Protein AF-A0A7R6PI81-F1 (afdb_monomer_lite)

Radius of gyration: 23.4 Å; chains: 1; bounding box: 55×26×54 Å

pLDDT: mean 83.65, std 11.61, range [47.47, 96.06]

Secondary structure (DSSP, 8-state):
-----------HHHHHHHHHHHTTTT--HHHHHHHHHHHHHHHHHHHHHHHHHHHHHHHHHHHHHTT------HHHHHHHHHHTT-

Foldseek 3Di:
DDDDDDDDDDDPVVVVVVCVVCVVPPDDPVNVVVVVVVVVVVVVVVVVVVVVVVVVVVVVVVCVVVVNDPPQDPVNVVVVVVVVVD

Sequence (86 aa):
MKSNRLGLSLPTYLVKEMDELTSDYDINRSTFIAEAIQSFIKEQKEKIFYGGLEQAVKEMKMMMMDGKLPKTTLTDLIIELKNENQ

Structure (mmCIF, N/CA/C/O backbone):
data_AF-A0A7R6PI81-F1
#
_entry.id   AF-A0A7R6PI81-F1
#
loop_
_at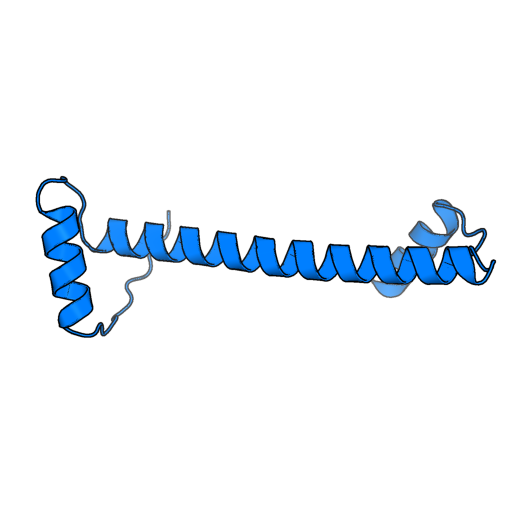om_site.group_PDB
_atom_site.id
_atom_site.type_symbol
_atom_site.label_atom_id
_atom_site.label_alt_id
_atom_site.label_comp_id
_at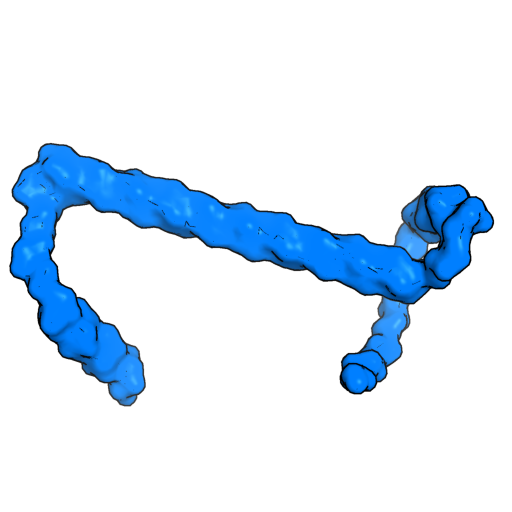om_site.label_asym_id
_atom_site.label_entity_id
_atom_site.label_seq_id
_atom_site.pdbx_PDB_ins_code
_atom_site.Cartn_x
_atom_site.Cartn_y
_atom_site.Cartn_z
_atom_site.occupancy
_atom_site.B_iso_or_equiv
_atom_site.auth_seq_id
_atom_site.auth_comp_id
_atom_site.auth_asym_id
_atom_site.auth_atom_id
_atom_site.pdbx_PDB_model_num
ATOM 1 N N . MET A 1 1 ? 5.986 -15.244 12.600 1.00 50.38 1 MET A N 1
ATOM 2 C CA . MET A 1 1 ? 6.065 -13.843 12.125 1.00 50.38 1 MET A CA 1
ATOM 3 C C . MET A 1 1 ? 6.448 -12.955 13.299 1.00 50.38 1 MET A C 1
ATOM 5 O O . MET A 1 1 ? 5.837 -13.096 14.350 1.00 50.38 1 MET A O 1
ATOM 9 N N . LYS A 1 2 ? 7.471 -12.101 13.172 1.00 66.50 2 LYS A N 1
ATOM 10 C CA . LYS A 1 2 ? 7.793 -11.112 14.215 1.00 66.50 2 LYS A CA 1
ATOM 11 C C . LYS A 1 2 ? 6.885 -9.897 14.024 1.00 66.50 2 LYS A C 1
ATOM 13 O O . LYS A 1 2 ? 6.862 -9.339 12.935 1.00 66.50 2 LYS A O 1
ATOM 18 N N . SER A 1 3 ? 6.149 -9.514 15.064 1.00 75.50 3 SER A N 1
ATOM 19 C CA . SER A 1 3 ? 5.312 -8.312 15.079 1.00 75.50 3 SER A CA 1
ATOM 20 C C . SER A 1 3 ? 5.954 -7.277 15.994 1.00 75.50 3 SER A C 1
ATOM 22 O O . SER A 1 3 ? 6.180 -7.566 17.168 1.00 75.50 3 SER A O 1
ATOM 24 N N . ASN A 1 4 ? 6.225 -6.078 15.479 1.00 80.44 4 ASN A N 1
ATOM 25 C CA . ASN A 1 4 ? 6.631 -4.938 16.300 1.00 80.44 4 ASN A CA 1
ATOM 26 C C . ASN A 1 4 ? 5.394 -4.137 16.711 1.00 80.44 4 ASN A C 1
ATOM 28 O O . ASN A 1 4 ? 4.520 -3.880 15.886 1.00 80.44 4 ASN A O 1
ATOM 32 N N . ARG A 1 5 ? 5.320 -3.728 17.983 1.00 80.50 5 ARG A N 1
ATOM 33 C CA . ARG A 1 5 ? 4.282 -2.800 18.448 1.00 80.50 5 ARG A CA 1
ATOM 34 C C . ARG A 1 5 ? 4.716 -1.375 18.129 1.00 80.50 5 ARG A C 1
ATOM 36 O O . ARG A 1 5 ? 5.765 -0.937 18.589 1.00 80.50 5 ARG A O 1
ATOM 43 N N . LEU A 1 6 ? 3.901 -0.673 17.353 1.00 80.44 6 LEU A N 1
ATOM 44 C CA . LEU A 1 6 ? 4.107 0.726 16.996 1.00 80.44 6 LEU A CA 1
ATOM 45 C C . LEU A 1 6 ? 3.027 1.565 17.686 1.00 80.44 6 LEU A C 1
ATOM 47 O O . LEU A 1 6 ? 1.845 1.238 17.599 1.00 80.44 6 LEU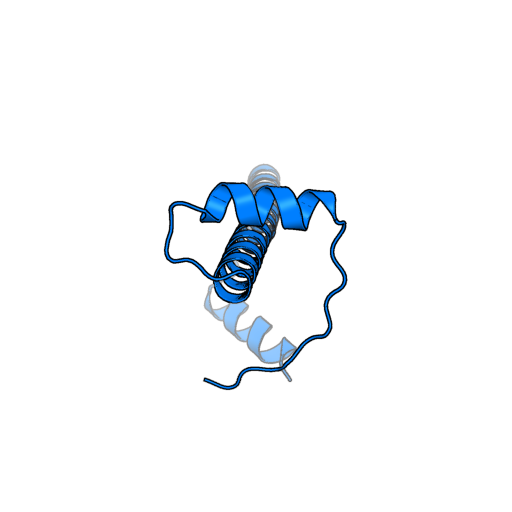 A O 1
ATOM 51 N N . GLY A 1 7 ? 3.425 2.633 18.378 1.00 82.81 7 GLY A N 1
ATOM 52 C CA . GLY A 1 7 ? 2.493 3.660 18.838 1.00 82.81 7 GLY A CA 1
ATOM 53 C C . GLY A 1 7 ? 2.201 4.608 17.680 1.00 82.81 7 GLY A C 1
ATOM 54 O O . GLY A 1 7 ? 3.061 5.409 17.327 1.00 82.81 7 GLY A O 1
ATOM 55 N N . LEU A 1 8 ? 1.025 4.485 17.063 1.00 83.75 8 LEU A N 1
ATOM 56 C CA . LEU A 1 8 ? 0.625 5.303 15.919 1.00 83.75 8 LEU A CA 1
ATOM 57 C C . LEU A 1 8 ? -0.444 6.313 16.352 1.00 83.75 8 LEU A C 1
ATOM 59 O O . LEU A 1 8 ? -1.430 5.934 16.982 1.00 83.75 8 LEU A O 1
ATOM 63 N N . SER A 1 9 ? -0.260 7.584 15.995 1.00 89.62 9 SER A N 1
ATOM 64 C CA . SER A 1 9 ? -1.296 8.607 16.143 1.00 89.62 9 SER A CA 1
ATOM 65 C C . SER A 1 9 ? -1.966 8.825 14.793 1.00 89.62 9 SER A C 1
ATOM 67 O O . SER A 1 9 ? -1.284 9.103 13.806 1.00 89.62 9 SER A O 1
ATOM 69 N N . LEU A 1 10 ? -3.288 8.677 14.750 1.00 89.25 10 LEU A N 1
ATOM 70 C CA . LEU A 1 10 ? -4.096 8.897 13.556 1.00 89.25 10 LEU A CA 1
ATOM 71 C C . LEU A 1 10 ? -5.100 10.021 13.813 1.00 89.25 10 LEU A C 1
ATOM 73 O O . LEU A 1 10 ? -5.678 10.083 14.902 1.00 89.25 10 LEU A O 1
ATOM 77 N N . PRO A 1 11 ? -5.349 10.887 12.819 1.00 95.38 11 PRO A N 1
ATOM 78 C CA . PRO A 1 11 ? -6.456 11.825 12.868 1.00 95.38 11 PRO A CA 1
ATOM 79 C C . PRO A 1 11 ? -7.781 11.130 13.188 1.00 95.38 11 PRO A C 1
ATOM 81 O O . PRO A 1 11 ? -8.107 10.092 12.613 1.00 95.38 11 PRO A O 1
ATOM 84 N N . THR A 1 12 ? -8.581 11.742 14.061 1.00 95.12 12 THR A N 1
ATOM 85 C CA . THR A 1 12 ? -9.856 11.172 14.524 1.00 95.12 12 THR A CA 1
ATOM 86 C C . THR A 1 12 ? -10.816 10.853 13.381 1.00 95.12 12 THR A C 1
ATOM 88 O O . THR A 1 12 ? -11.545 9.870 13.464 1.00 95.12 12 THR A O 1
ATOM 91 N N . TYR A 1 13 ? -10.819 11.661 12.317 1.00 95.88 13 TYR A N 1
ATOM 92 C CA . TYR A 1 13 ? -11.694 11.427 11.168 1.00 95.88 13 TYR A CA 1
ATOM 93 C C . TYR A 1 13 ? -11.349 10.116 10.443 1.00 95.88 13 TYR A C 1
ATOM 95 O O . TYR A 1 13 ? -12.255 9.350 10.150 1.00 95.88 13 TYR A O 1
ATOM 103 N N . LEU A 1 14 ? -10.059 9.790 10.276 1.00 93.25 14 LEU A N 1
ATOM 104 C CA . LEU A 1 14 ? -9.629 8.530 9.656 1.00 93.25 14 LEU A CA 1
ATOM 105 C C . LEU A 1 14 ? -9.971 7.318 10.516 1.00 93.25 14 LEU A C 1
ATOM 107 O O . LEU A 1 14 ? -10.317 6.265 9.993 1.00 93.25 14 LEU A O 1
ATOM 111 N N . VAL A 1 15 ? -9.873 7.455 11.841 1.00 92.06 15 VAL A N 1
ATOM 112 C CA . VAL A 1 15 ? -10.262 6.371 12.752 1.00 92.06 15 VAL A CA 1
ATOM 113 C C . VAL A 1 15 ? -11.758 6.089 12.632 1.00 92.06 15 VAL A C 1
ATOM 115 O O . VAL A 1 15 ? -12.141 4.927 12.558 1.00 92.06 15 VAL A O 1
ATOM 118 N N . LYS A 1 16 ? -12.586 7.138 12.559 1.00 93.50 16 LYS A N 1
ATOM 119 C CA . LYS A 1 16 ? -14.035 6.996 12.373 1.00 93.50 16 LYS A CA 1
ATOM 120 C C . LYS A 1 16 ? -14.389 6.369 11.031 1.00 93.50 16 LYS A C 1
ATOM 122 O O . LYS A 1 16 ? -15.136 5.404 11.017 1.00 93.50 16 LYS A O 1
ATOM 127 N N . GLU A 1 17 ? -13.825 6.872 9.936 1.00 93.25 17 GLU A N 1
ATOM 128 C CA . GLU A 1 17 ? -14.071 6.314 8.601 1.00 93.25 17 GLU A CA 1
ATOM 129 C C . GLU A 1 17 ? -13.666 4.840 8.523 1.00 93.25 17 GLU A C 1
ATOM 131 O O . GLU A 1 17 ? -14.402 4.026 7.974 1.00 93.25 17 GLU A O 1
ATOM 136 N N . MET A 1 18 ? -12.523 4.477 9.114 1.00 91.94 18 MET A N 1
ATOM 137 C CA . MET A 1 18 ? -12.100 3.081 9.205 1.00 91.94 18 MET A CA 1
ATOM 138 C C . MET A 1 18 ? -13.117 2.247 9.986 1.00 91.94 18 MET A C 1
ATOM 140 O O . MET A 1 18 ? -13.527 1.205 9.491 1.00 91.94 18 MET A O 1
ATOM 144 N N . ASP A 1 19 ? -13.531 2.696 11.175 1.00 91.06 19 ASP A N 1
ATOM 145 C CA . ASP A 1 19 ? -14.496 1.967 12.004 1.00 91.06 19 ASP A CA 1
ATOM 146 C C . ASP A 1 19 ? -15.839 1.775 11.293 1.00 91.06 19 ASP A C 1
ATOM 148 O O . ASP A 1 19 ? -16.398 0.682 11.336 1.00 91.06 19 ASP A O 1
ATOM 152 N N . GLU A 1 20 ? -16.342 2.816 10.626 1.00 92.44 20 GLU A N 1
ATOM 153 C CA . GLU A 1 20 ? -17.572 2.771 9.832 1.00 92.44 20 GLU A CA 1
ATOM 154 C C . GLU A 1 20 ? -17.439 1.763 8.686 1.00 92.44 20 GLU A C 1
ATOM 156 O O . GLU A 1 20 ? -18.305 0.906 8.510 1.00 92.44 20 GLU A O 1
ATOM 161 N N . LEU A 1 21 ? -16.323 1.802 7.957 1.00 90.25 21 LEU A N 1
ATOM 162 C CA . LEU A 1 21 ? -16.074 0.926 6.815 1.00 90.25 21 LEU A CA 1
ATOM 163 C C . LEU A 1 21 ? -15.855 -0.534 7.223 1.00 90.25 21 LEU A C 1
ATOM 165 O O . LEU A 1 21 ? -16.207 -1.433 6.466 1.00 90.25 21 LEU A O 1
ATOM 169 N N . THR A 1 22 ? -15.299 -0.781 8.411 1.00 90.06 22 THR A N 1
ATOM 170 C CA . THR A 1 22 ? -15.121 -2.132 8.958 1.00 90.06 22 THR A CA 1
ATOM 171 C C . THR A 1 22 ? -16.290 -2.593 9.823 1.00 90.06 22 THR A C 1
ATOM 173 O O . THR A 1 22 ? -16.248 -3.713 10.302 1.00 90.06 22 THR A O 1
ATOM 176 N N . SER A 1 23 ? -17.322 -1.776 10.047 1.00 87.62 23 SER A N 1
ATOM 177 C CA . SER A 1 23 ? -18.382 -2.086 11.023 1.00 87.62 23 SER A CA 1
ATOM 178 C C . SER A 1 23 ? -19.143 -3.383 10.722 1.00 87.62 23 SER A C 1
ATOM 180 O O . SER A 1 23 ? -19.444 -4.143 11.641 1.00 87.62 23 SER A O 1
ATOM 182 N N . ASP A 1 24 ? -19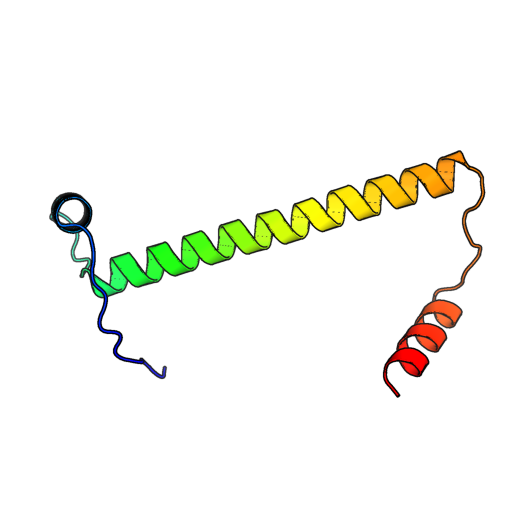.380 -3.663 9.441 1.00 88.88 24 ASP A N 1
ATOM 183 C CA . ASP A 1 24 ? -20.067 -4.869 8.961 1.00 88.88 24 ASP A CA 1
ATOM 184 C C . ASP A 1 24 ? -19.113 -6.043 8.671 1.00 88.88 24 ASP A C 1
ATOM 186 O O . ASP A 1 24 ? -19.544 -7.128 8.272 1.00 88.88 24 ASP A O 1
ATOM 190 N N . TYR A 1 25 ? -17.808 -5.841 8.858 1.00 83.50 25 TYR A N 1
ATOM 191 C CA . TYR A 1 25 ? -16.771 -6.815 8.542 1.00 83.50 25 TYR A CA 1
ATOM 192 C C . TYR A 1 25 ? -16.038 -7.223 9.825 1.00 83.50 25 TYR A C 1
ATOM 194 O O . TYR A 1 25 ? -15.713 -6.390 10.660 1.00 83.50 25 TYR A O 1
ATOM 202 N N . ASP A 1 26 ? -15.695 -8.503 9.987 1.00 84.06 26 ASP A N 1
ATOM 203 C CA . ASP A 1 26 ? -14.889 -8.974 11.132 1.00 84.06 26 ASP A CA 1
ATOM 204 C C . ASP A 1 26 ? -13.394 -8.615 10.956 1.00 84.06 26 ASP A C 1
ATOM 206 O O . ASP A 1 26 ? -12.493 -9.454 11.001 1.00 84.06 26 ASP A O 1
ATOM 210 N N . ILE A 1 27 ? -13.120 -7.344 10.649 1.00 87.94 27 ILE A N 1
ATOM 211 C CA . ILE A 1 27 ? -11.793 -6.801 10.372 1.00 87.94 27 ILE A CA 1
ATOM 212 C C . ILE A 1 27 ? -11.418 -5.862 11.511 1.00 87.94 27 ILE A C 1
ATOM 214 O O . ILE A 1 27 ? -12.016 -4.809 11.708 1.00 87.94 27 ILE A O 1
ATOM 218 N N . ASN A 1 28 ? -10.363 -6.213 12.244 1.00 88.81 28 ASN A N 1
ATOM 219 C CA . ASN A 1 28 ? -9.818 -5.319 13.257 1.00 88.81 28 ASN A CA 1
ATOM 220 C C . ASN A 1 28 ? -8.954 -4.208 12.626 1.00 88.81 28 ASN A C 1
ATOM 222 O O . ASN A 1 28 ? -8.345 -4.377 11.565 1.00 88.81 28 ASN A O 1
ATOM 226 N N . ARG A 1 29 ? -8.830 -3.082 13.341 1.00 88.44 29 ARG A N 1
ATOM 227 C CA . ARG A 1 29 ? -8.057 -1.903 12.910 1.00 88.44 29 ARG A CA 1
ATOM 228 C C . ARG A 1 29 ? -6.609 -2.222 12.535 1.00 88.44 29 ARG A C 1
ATOM 230 O O . ARG A 1 29 ? -6.078 -1.645 11.595 1.00 88.44 29 ARG A O 1
ATOM 237 N N . SER A 1 30 ? -5.945 -3.122 13.264 1.00 89.44 30 SER A N 1
ATOM 238 C CA . SER A 1 30 ? -4.551 -3.483 12.981 1.00 89.44 30 SER A CA 1
ATOM 239 C C . SER A 1 30 ? -4.414 -4.209 11.646 1.00 89.44 30 SER A C 1
ATOM 241 O O . SER A 1 30 ? -3.495 -3.899 10.892 1.00 89.4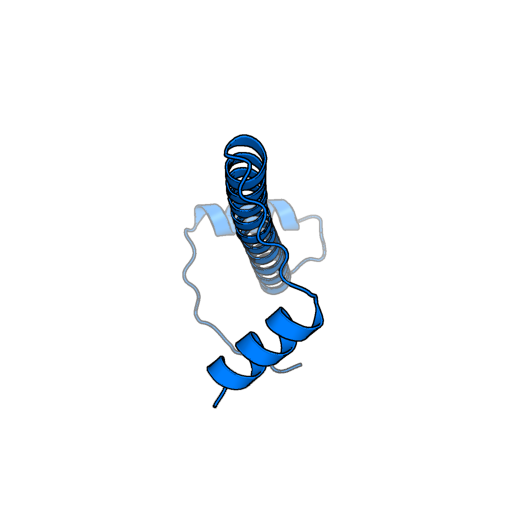4 30 SER A O 1
ATOM 243 N N . THR A 1 31 ? -5.337 -5.120 11.336 1.00 90.88 31 THR A N 1
ATOM 244 C CA . THR A 1 31 ? -5.408 -5.797 10.038 1.00 90.88 31 THR A CA 1
ATOM 245 C C . THR A 1 31 ? -5.672 -4.788 8.928 1.00 90.88 31 THR A C 1
ATOM 247 O O . THR A 1 31 ? -4.931 -4.762 7.951 1.00 90.88 31 THR A O 1
ATOM 250 N N . PHE A 1 32 ? -6.657 -3.902 9.109 1.00 91.81 32 PHE A N 1
ATOM 251 C CA . PHE A 1 32 ? -6.964 -2.862 8.125 1.00 91.81 32 PHE A CA 1
ATOM 252 C C . PHE A 1 32 ? -5.745 -1.979 7.820 1.00 91.81 32 PHE A C 1
ATOM 254 O O . PHE A 1 32 ? -5.369 -1.800 6.663 1.00 91.81 32 PHE A O 1
ATOM 261 N N . ILE A 1 33 ? -5.080 -1.472 8.863 1.00 91.38 33 ILE A N 1
ATOM 262 C CA . ILE A 1 33 ? -3.893 -0.618 8.727 1.00 91.38 33 ILE A CA 1
ATOM 263 C C . ILE A 1 33 ? -2.747 -1.377 8.045 1.00 91.38 33 ILE A C 1
ATOM 265 O O . ILE A 1 33 ? -2.073 -0.812 7.184 1.00 91.38 33 ILE A O 1
ATOM 269 N N . ALA A 1 34 ? -2.517 -2.643 8.403 1.00 91.94 34 ALA A N 1
ATOM 270 C CA . ALA A 1 34 ? -1.463 -3.448 7.795 1.00 91.94 34 ALA A CA 1
ATOM 271 C C . ALA A 1 34 ? -1.694 -3.650 6.288 1.00 91.94 34 ALA A C 1
ATOM 273 O O . ALA A 1 34 ? -0.780 -3.411 5.497 1.00 91.94 34 ALA A O 1
ATOM 274 N N . GLU A 1 35 ? -2.914 -4.010 5.890 1.00 91.88 35 GLU A N 1
ATOM 275 C CA . GLU A 1 35 ? -3.282 -4.202 4.482 1.00 91.88 35 GLU A CA 1
ATOM 276 C C . GLU A 1 35 ? -3.221 -2.894 3.684 1.00 91.88 35 GLU A C 1
ATOM 278 O O . GLU A 1 35 ? -2.724 -2.870 2.554 1.00 91.88 35 GLU A O 1
ATOM 283 N N . ALA A 1 36 ? -3.650 -1.778 4.283 1.00 92.94 36 ALA A N 1
ATOM 284 C CA . ALA A 1 36 ? -3.543 -0.460 3.667 1.00 92.94 36 ALA A CA 1
ATOM 285 C C . ALA A 1 36 ? -2.075 -0.066 3.427 1.00 92.94 36 ALA A C 1
ATOM 287 O O . ALA A 1 36 ? -1.718 0.363 2.327 1.00 92.94 36 ALA A O 1
ATOM 288 N N . ILE A 1 37 ? -1.199 -0.270 4.420 1.00 92.94 37 ILE A N 1
ATOM 289 C CA . ILE A 1 37 ? 0.245 -0.021 4.289 1.00 92.94 37 ILE A CA 1
ATOM 290 C C . ILE A 1 37 ? 0.846 -0.911 3.197 1.00 92.94 37 ILE A C 1
ATOM 292 O O . ILE A 1 37 ? 1.608 -0.427 2.359 1.00 92.94 37 ILE A O 1
ATOM 296 N N . GLN A 1 38 ? 0.510 -2.201 3.181 1.00 95.56 38 GLN A N 1
ATOM 297 C CA . GLN A 1 38 ? 1.027 -3.140 2.188 1.00 95.56 38 GLN A CA 1
ATOM 298 C C . GLN A 1 38 ? 0.590 -2.764 0.769 1.00 95.56 38 GLN A C 1
ATOM 300 O O . GLN A 1 38 ? 1.419 -2.757 -0.147 1.00 95.56 38 GLN A O 1
ATOM 305 N N . SER A 1 39 ? -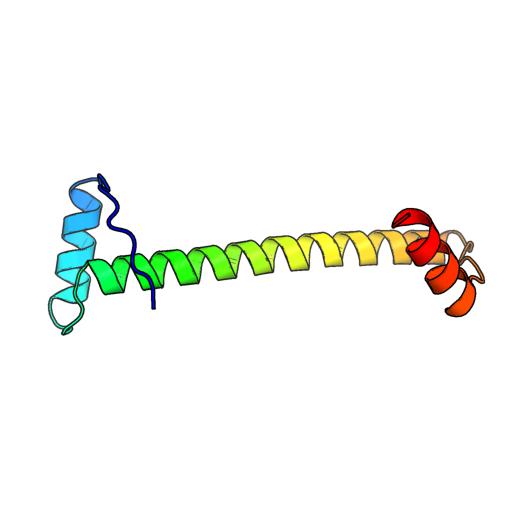0.681 -2.403 0.599 1.00 95.31 39 SER A N 1
ATOM 306 C CA . SER A 1 39 ? -1.236 -1.943 -0.676 1.00 95.31 39 SER A CA 1
ATOM 307 C C . SER A 1 39 ? -0.542 -0.670 -1.154 1.00 95.31 39 SER A C 1
ATOM 309 O O . SER A 1 39 ? -0.095 -0.607 -2.300 1.00 95.31 39 SER A O 1
ATOM 311 N N . PHE A 1 40 ? -0.344 0.300 -0.257 1.00 95.31 40 PHE A N 1
ATOM 312 C CA . PHE A 1 40 ? 0.364 1.535 -0.576 1.00 95.31 40 PHE A CA 1
ATOM 313 C C . PHE A 1 40 ? 1.821 1.276 -0.983 1.00 95.31 40 PHE A C 1
ATOM 315 O O . PHE A 1 40 ? 2.277 1.776 -2.008 1.00 95.31 40 PHE A O 1
ATOM 322 N N . ILE A 1 41 ? 2.558 0.446 -0.234 1.00 95.75 41 ILE A N 1
ATOM 323 C CA . ILE A 1 41 ? 3.946 0.086 -0.573 1.00 95.75 41 ILE A CA 1
ATOM 324 C C . ILE A 1 41 ? 4.019 -0.581 -1.949 1.00 95.75 41 ILE A C 1
ATOM 326 O O . ILE A 1 41 ? 4.932 -0.284 -2.722 1.00 95.75 41 ILE A O 1
ATOM 330 N N . LYS A 1 42 ? 3.086 -1.488 -2.257 1.00 96.06 42 LYS A N 1
ATOM 331 C CA . LYS A 1 42 ? 3.029 -2.158 -3.560 1.00 96.06 42 LYS A CA 1
ATOM 332 C C . LYS A 1 42 ? 2.868 -1.141 -4.690 1.00 96.06 42 LYS A C 1
ATOM 334 O O . LYS A 1 42 ? 3.664 -1.159 -5.625 1.00 96.06 42 LYS A O 1
ATOM 339 N N . GLU A 1 43 ? 1.917 -0.222 -4.560 1.00 95.94 43 GLU A N 1
ATOM 340 C CA . GLU A 1 43 ? 1.674 0.828 -5.552 1.00 95.94 43 GLU A CA 1
ATOM 341 C C . GLU A 1 43 ? 2.911 1.719 -5.761 1.00 95.94 43 GLU A C 1
ATOM 343 O O . GLU A 1 43 ? 3.282 2.023 -6.895 1.00 95.94 43 GLU A O 1
ATOM 348 N N . GLN A 1 44 ? 3.604 2.104 -4.683 1.00 94.31 44 GLN A N 1
ATOM 349 C CA . GLN A 1 44 ? 4.828 2.907 -4.795 1.00 94.31 44 GLN A CA 1
ATOM 350 C C . GLN A 1 44 ? 5.952 2.153 -5.517 1.00 94.31 44 GLN A C 1
ATOM 352 O O . GLN A 1 44 ? 6.641 2.731 -6.357 1.00 94.31 44 GLN A O 1
ATOM 357 N N . LYS A 1 45 ? 6.129 0.856 -5.236 1.00 94.38 45 LYS A N 1
ATOM 358 C CA . LYS A 1 45 ? 7.120 0.023 -5.936 1.00 94.38 45 LYS A CA 1
ATOM 359 C C . LYS A 1 45 ? 6.817 -0.092 -7.424 1.00 94.38 45 LYS A C 1
ATOM 361 O O . LYS A 1 45 ? 7.737 0.007 -8.231 1.00 94.38 45 LYS A O 1
ATOM 366 N N . GLU A 1 46 ? 5.549 -0.270 -7.781 1.00 95.25 46 GLU A N 1
ATOM 367 C CA . GLU A 1 46 ? 5.122 -0.307 -9.179 1.00 95.25 46 GLU A CA 1
ATOM 368 C C . GLU A 1 46 ? 5.415 1.026 -9.876 1.00 95.25 46 GLU A C 1
ATOM 370 O O . GLU A 1 46 ? 6.021 1.027 -10.945 1.00 95.25 46 GLU A O 1
ATOM 375 N N . LYS A 1 47 ? 5.095 2.165 -9.249 1.00 94.19 47 LYS A N 1
ATOM 376 C CA . LYS A 1 47 ? 5.413 3.497 -9.797 1.00 94.19 47 LYS A CA 1
ATOM 377 C C . LYS A 1 47 ? 6.908 3.695 -10.029 1.00 94.19 47 LYS A C 1
ATOM 379 O O . LYS A 1 47 ? 7.296 4.166 -11.095 1.00 94.19 47 LYS A O 1
ATOM 384 N N . ILE A 1 48 ? 7.744 3.316 -9.061 1.00 93.69 48 ILE A N 1
ATOM 385 C CA . ILE A 1 48 ? 9.206 3.400 -9.191 1.00 93.69 48 ILE A CA 1
ATOM 386 C C . ILE A 1 48 ? 9.690 2.523 -10.350 1.00 93.69 48 ILE A C 1
ATOM 388 O O . ILE A 1 48 ? 10.470 2.982 -11.183 1.00 93.69 48 ILE A O 1
ATOM 392 N N . PHE A 1 49 ? 9.208 1.281 -10.426 1.00 93.56 49 PHE A N 1
ATOM 393 C CA . PHE A 1 49 ? 9.581 0.349 -11.485 1.00 93.56 49 PHE A CA 1
ATOM 394 C C . PHE A 1 49 ? 9.200 0.878 -12.869 1.00 93.56 49 PHE A C 1
ATOM 396 O O . PHE A 1 49 ? 10.055 0.958 -13.749 1.00 93.56 49 PHE A O 1
ATOM 403 N N . TYR A 1 50 ? 7.941 1.278 -13.061 1.00 93.25 50 TYR A N 1
ATOM 404 C CA . TYR A 1 50 ? 7.473 1.772 -14.354 1.00 93.25 50 TYR A CA 1
ATOM 405 C C . TYR A 1 50 ? 8.124 3.101 -14.740 1.00 93.25 50 TYR A C 1
ATOM 407 O O . TYR A 1 50 ? 8.441 3.284 -15.911 1.00 93.25 50 TYR A O 1
ATOM 415 N N . GLY A 1 51 ? 8.402 3.987 -13.778 1.00 92.25 51 GLY A N 1
ATOM 416 C CA . GLY A 1 51 ? 9.160 5.214 -14.031 1.00 92.25 51 GLY A CA 1
ATOM 417 C C . GLY A 1 51 ? 10.591 4.934 -14.503 1.00 92.25 51 GLY A C 1
ATOM 418 O O . GLY A 1 51 ? 11.040 5.512 -15.493 1.00 92.25 51 GLY A O 1
ATOM 419 N N . GLY A 1 52 ? 11.293 4.000 -13.852 1.00 90.44 52 GLY A N 1
ATOM 420 C CA . GLY A 1 52 ? 12.629 3.571 -14.278 1.00 90.44 52 GLY A CA 1
ATOM 421 C C . GLY A 1 52 ? 12.621 2.878 -15.642 1.00 90.44 52 GLY A C 1
ATOM 422 O O . GLY A 1 52 ? 13.483 3.139 -16.480 1.00 90.44 52 GLY A O 1
ATOM 423 N N . LEU A 1 53 ? 11.614 2.041 -15.900 1.00 91.62 53 LEU A N 1
ATOM 424 C CA . LEU A 1 53 ? 11.442 1.370 -17.186 1.00 91.62 53 LEU A CA 1
ATOM 425 C C . LEU A 1 53 ? 11.174 2.368 -18.318 1.00 91.62 53 LEU A C 1
ATOM 427 O O . LEU A 1 53 ? 11.771 2.253 -19.386 1.00 91.62 53 LEU A O 1
ATOM 431 N N . GLU A 1 54 ? 10.300 3.353 -18.101 1.00 91.38 54 GLU A N 1
ATOM 432 C CA . GLU A 1 54 ? 10.017 4.399 -19.088 1.00 91.38 54 GLU A CA 1
ATOM 433 C C . GLU A 1 54 ? 11.290 5.173 -19.448 1.00 91.38 54 GLU A C 1
ATOM 435 O O . GLU A 1 54 ? 11.562 5.404 -20.630 1.00 91.38 54 GLU A O 1
ATOM 440 N N . GLN A 1 55 ? 12.088 5.525 -18.439 1.00 89.12 55 GLN A N 1
ATOM 441 C CA . GLN A 1 55 ? 13.364 6.205 -18.628 1.00 89.12 55 GLN A CA 1
ATOM 442 C C . GLN A 1 55 ? 14.353 5.345 -19.429 1.00 89.12 55 GLN A C 1
ATOM 444 O O . GLN A 1 55 ? 14.873 5.806 -20.445 1.00 89.12 55 GLN A O 1
ATOM 449 N N . ALA A 1 56 ? 14.533 4.074 -19.058 1.00 86.44 56 ALA A N 1
ATOM 450 C CA . ALA A 1 56 ? 15.415 3.150 -19.772 1.00 86.44 56 ALA A CA 1
ATOM 451 C C . ALA A 1 56 ? 14.992 2.954 -21.241 1.00 86.44 56 ALA A C 1
ATOM 453 O O . ALA A 1 56 ? 15.826 2.928 -22.147 1.00 86.44 56 ALA A O 1
ATOM 454 N N . VAL A 1 57 ? 13.684 2.867 -21.511 1.00 87.06 57 VAL A N 1
ATOM 455 C CA . VAL A 1 57 ? 13.158 2.757 -22.882 1.00 87.06 57 VAL A CA 1
ATOM 456 C C . VAL A 1 57 ? 13.400 4.039 -23.680 1.00 87.06 57 VAL A C 1
ATOM 458 O O . VAL A 1 57 ? 13.699 3.960 -24.875 1.00 87.06 57 VAL A O 1
ATOM 461 N N . LYS A 1 58 ? 13.275 5.218 -23.061 1.00 87.75 58 LYS A N 1
ATOM 462 C CA . LYS A 1 58 ? 13.604 6.498 -23.710 1.00 87.75 58 LYS A CA 1
ATOM 463 C C . LYS A 1 58 ? 15.083 6.564 -24.076 1.00 87.75 58 LYS A C 1
ATOM 465 O O . LYS A 1 58 ? 15.391 6.876 -25.223 1.00 87.75 58 LYS A O 1
ATOM 470 N N . GLU A 1 59 ? 15.969 6.216 -23.151 1.00 83.56 59 GLU A N 1
ATOM 471 C CA . GLU A 1 59 ? 17.419 6.186 -23.379 1.00 83.56 59 GLU A CA 1
ATOM 472 C C . GLU A 1 59 ? 17.788 5.216 -24.506 1.00 83.56 59 GLU A C 1
ATOM 474 O O . GLU A 1 59 ? 18.484 5.597 -25.447 1.00 83.56 59 GLU A O 1
ATOM 479 N N . MET A 1 60 ? 17.228 4.003 -24.490 1.00 81.62 60 MET A N 1
ATOM 480 C CA . MET A 1 60 ? 17.419 3.023 -25.562 1.00 81.62 60 MET A CA 1
ATOM 481 C C . MET A 1 60 ? 16.968 3.572 -26.923 1.00 81.62 60 MET A C 1
ATOM 483 O O . MET A 1 60 ? 17.687 3.441 -27.913 1.00 81.62 60 MET A O 1
ATOM 487 N N . LYS A 1 61 ? 15.786 4.200 -26.994 1.00 82.19 61 LYS A N 1
ATOM 488 C CA . LYS A 1 61 ? 15.281 4.801 -28.239 1.00 82.19 61 LYS A CA 1
ATOM 489 C C . LYS A 1 61 ? 16.194 5.915 -28.750 1.00 82.19 61 LYS A C 1
ATOM 491 O O . LYS A 1 61 ? 16.434 5.962 -29.953 1.00 82.19 61 LYS A O 1
ATOM 496 N N . MET A 1 62 ? 16.717 6.771 -27.870 1.00 81.06 62 MET A N 1
ATOM 497 C CA . MET A 1 62 ? 17.679 7.813 -28.253 1.00 81.06 62 MET A CA 1
ATOM 498 C C . MET A 1 62 ? 18.964 7.196 -28.819 1.00 81.06 62 MET A C 1
ATOM 500 O O . MET A 1 62 ? 19.373 7.556 -29.918 1.00 81.06 62 MET A O 1
ATOM 504 N N . MET A 1 63 ? 19.534 6.184 -28.153 1.00 76.50 63 MET A N 1
ATOM 505 C CA . MET A 1 63 ? 20.727 5.476 -28.647 1.00 76.50 63 MET A CA 1
ATOM 506 C C . MET A 1 63 ? 20.503 4.810 -30.015 1.00 76.50 63 MET A C 1
ATOM 508 O O . MET A 1 63 ? 21.398 4.809 -30.863 1.00 76.50 63 MET A O 1
ATOM 512 N N . MET A 1 64 ? 19.305 4.261 -30.250 1.00 72.06 64 MET A N 1
ATOM 513 C CA . MET A 1 64 ? 18.921 3.688 -31.544 1.00 72.06 64 MET A CA 1
ATOM 514 C C . MET A 1 64 ? 18.768 4.754 -32.638 1.00 72.06 64 MET A C 1
ATOM 516 O O . MET A 1 64 ? 19.190 4.517 -33.769 1.00 72.06 64 MET A O 1
ATOM 520 N N . MET A 1 65 ? 18.181 5.914 -32.319 1.00 72.75 65 MET A N 1
ATOM 521 C CA . MET A 1 65 ? 18.014 7.032 -33.260 1.00 72.75 65 MET A CA 1
ATOM 522 C C . MET A 1 65 ? 19.348 7.681 -33.639 1.00 72.75 65 MET A C 1
ATOM 524 O O . MET A 1 65 ? 19.553 8.005 -34.806 1.00 72.75 65 MET A O 1
ATOM 528 N N . ASP A 1 66 ? 20.279 7.790 -32.692 1.00 71.50 66 ASP A N 1
ATOM 529 C CA . ASP A 1 66 ? 21.618 8.347 -32.918 1.00 71.50 66 ASP A CA 1
ATOM 530 C C . ASP A 1 66 ? 22.560 7.380 -33.667 1.00 71.50 66 ASP A C 1
ATOM 532 O O . ASP A 1 66 ? 23.734 7.689 -33.888 1.00 71.50 66 ASP A O 1
ATOM 536 N N . GLY A 1 67 ? 22.081 6.185 -34.049 1.00 64.19 67 GLY A N 1
ATOM 537 C CA . GLY A 1 67 ? 22.848 5.171 -34.784 1.00 64.19 67 GLY A CA 1
ATOM 538 C C . GLY A 1 67 ? 24.003 4.547 -33.989 1.00 64.19 67 GLY A C 1
ATOM 539 O O . GLY A 1 67 ? 24.779 3.762 -34.537 1.00 64.19 67 GLY A O 1
ATOM 540 N N . LYS A 1 68 ? 24.122 4.870 -32.697 1.00 62.25 68 LYS A N 1
ATOM 541 C CA . LYS A 1 68 ? 25.161 4.392 -31.780 1.00 62.25 68 LYS A CA 1
ATOM 542 C C . LYS A 1 68 ? 24.582 3.336 -30.847 1.00 62.25 68 LYS A C 1
ATOM 544 O O . LYS A 1 68 ? 24.500 3.537 -29.641 1.00 62.25 68 LYS A O 1
ATOM 549 N N . LEU A 1 69 ? 24.203 2.184 -31.393 1.00 62.12 69 LEU A N 1
ATOM 550 C CA . LEU A 1 69 ? 24.060 0.995 -30.558 1.00 62.12 69 LEU A CA 1
ATOM 551 C C . LEU A 1 69 ? 25.469 0.478 -30.245 1.00 62.12 69 LEU A C 1
ATOM 553 O O . LEU A 1 69 ? 26.171 0.071 -31.180 1.00 62.12 69 LEU A O 1
ATOM 557 N N . PRO A 1 70 ? 25.918 0.485 -28.977 1.00 64.06 70 PRO A N 1
ATOM 558 C CA . PRO A 1 70 ? 27.147 -0.205 -28.632 1.00 64.06 70 PRO A CA 1
ATOM 559 C C . PRO A 1 70 ? 26.971 -1.682 -28.996 1.00 64.06 70 PRO A C 1
ATOM 561 O O . PRO A 1 70 ? 26.047 -2.348 -28.530 1.00 64.06 70 PRO A O 1
ATOM 564 N N . LYS A 1 71 ? 27.852 -2.205 -29.857 1.00 64.19 71 LYS A N 1
ATOM 565 C CA . LYS A 1 71 ? 27.981 -3.649 -30.112 1.00 64.19 71 LYS A CA 1
ATOM 566 C C . LYS A 1 71 ? 28.681 -4.302 -28.920 1.00 64.19 71 LYS A C 1
ATOM 568 O O . LYS A 1 71 ? 29.748 -4.884 -29.060 1.00 64.19 71 LYS A O 1
ATOM 573 N N . THR A 1 72 ? 28.108 -4.132 -27.742 1.00 67.25 72 THR A N 1
ATOM 574 C CA . THR A 1 72 ? 28.586 -4.745 -26.512 1.00 67.25 72 THR A CA 1
ATOM 575 C C . THR A 1 72 ? 27.963 -6.126 -26.423 1.00 67.25 72 THR A C 1
ATOM 577 O O . THR A 1 72 ? 26.751 -6.286 -26.601 1.00 67.25 72 THR A O 1
ATOM 580 N N . THR A 1 73 ? 28.788 -7.145 -26.208 1.00 72.44 73 THR A N 1
ATOM 581 C CA . THR A 1 73 ? 28.286 -8.507 -26.045 1.00 72.44 73 THR A CA 1
ATOM 582 C C . THR A 1 73 ? 27.774 -8.714 -24.622 1.00 72.44 73 THR A C 1
ATOM 584 O O . THR A 1 73 ? 28.155 -8.012 -23.685 1.00 72.44 73 THR A O 1
ATOM 587 N N . LEU A 1 74 ? 26.920 -9.723 -24.437 1.00 68.19 74 LEU A N 1
ATOM 588 C CA . LEU A 1 74 ? 26.464 -10.131 -23.106 1.00 68.19 74 LEU A CA 1
ATOM 589 C C . LEU A 1 74 ? 27.652 -10.468 -22.180 1.00 68.19 74 LEU A C 1
ATOM 591 O O . LEU A 1 74 ? 27.585 -10.246 -20.975 1.00 68.19 74 LEU A O 1
ATOM 595 N N . THR A 1 75 ? 28.747 -10.983 -22.748 1.00 77.00 75 THR A N 1
ATOM 596 C CA . THR A 1 75 ? 29.979 -11.318 -22.028 1.00 77.00 75 THR A CA 1
ATOM 597 C C . THR A 1 75 ? 30.703 -10.076 -21.518 1.00 77.00 75 THR A C 1
ATOM 599 O O . THR A 1 75 ? 31.143 -10.076 -20.371 1.00 77.00 75 THR A O 1
ATOM 602 N N . ASP A 1 76 ? 30.769 -9.015 -22.323 1.00 78.25 76 ASP A N 1
ATOM 603 C CA . ASP A 1 76 ? 31.405 -7.754 -21.930 1.00 78.25 76 ASP A CA 1
ATOM 604 C C . ASP A 1 76 ? 30.660 -7.113 -20.746 1.00 78.25 76 ASP A C 1
ATOM 606 O O . ASP A 1 76 ? 31.284 -6.743 -19.755 1.00 78.25 76 ASP A O 1
ATOM 610 N N . LEU A 1 77 ? 29.319 -7.115 -20.778 1.00 78.00 77 LEU A N 1
ATOM 611 C CA . LEU A 1 77 ? 28.475 -6.624 -19.674 1.00 78.00 77 LEU A CA 1
ATOM 612 C C . LEU A 1 77 ? 28.672 -7.413 -18.373 1.00 78.00 77 LEU A C 1
ATOM 614 O O . LEU A 1 77 ? 28.711 -6.840 -17.286 1.00 78.00 77 LEU A O 1
ATOM 618 N N . ILE A 1 78 ? 28.791 -8.741 -18.465 1.00 81.88 78 ILE A N 1
ATOM 619 C CA . ILE A 1 78 ? 29.014 -9.598 -17.290 1.00 81.88 78 ILE A CA 1
ATOM 620 C C . ILE A 1 78 ? 30.386 -9.322 -16.660 1.00 81.88 78 ILE A C 1
ATOM 622 O O . ILE A 1 78 ? 30.516 -9.390 -15.436 1.00 81.88 78 ILE A O 1
ATOM 626 N N . ILE A 1 79 ? 31.407 -9.042 -17.473 1.00 83.88 79 ILE A N 1
ATOM 627 C CA . ILE A 1 79 ? 32.750 -8.700 -16.988 1.00 83.88 79 ILE A CA 1
ATOM 628 C C . ILE A 1 79 ? 32.728 -7.338 -16.284 1.00 83.88 79 ILE A C 1
ATOM 630 O O . ILE A 1 79 ? 33.260 -7.221 -15.182 1.00 83.88 79 ILE A O 1
ATOM 634 N N . GLU A 1 80 ? 32.071 -6.341 -16.875 1.00 77.06 80 GLU A N 1
ATOM 635 C CA . GLU A 1 80 ? 31.965 -4.982 -16.328 1.00 77.06 80 GLU A CA 1
ATOM 636 C C . GLU A 1 80 ? 31.270 -4.975 -14.952 1.00 77.06 80 GLU A C 1
ATOM 638 O O . GLU A 1 80 ? 31.842 -4.512 -13.966 1.00 77.06 80 GLU A O 1
ATOM 643 N N . LEU A 1 81 ? 30.112 -5.637 -14.834 1.00 78.56 81 LEU A N 1
ATOM 644 C CA . LEU A 1 81 ? 29.346 -5.727 -13.579 1.00 78.56 81 LEU A CA 1
ATOM 645 C C . LEU A 1 81 ? 30.055 -6.513 -12.465 1.00 78.56 81 LEU A C 1
ATOM 647 O O . LEU A 1 81 ? 29.805 -6.282 -11.278 1.00 78.56 81 LEU A O 1
ATOM 651 N N . LYS A 1 82 ? 30.916 -7.477 -12.814 1.00 78.50 82 LYS A N 1
ATOM 652 C CA . LYS A 1 82 ? 31.726 -8.203 -11.822 1.00 78.50 82 LYS A CA 1
ATOM 653 C C . LYS A 1 82 ? 32.858 -7.347 -11.268 1.00 78.50 82 LYS A C 1
ATOM 655 O O . LYS A 1 82 ? 33.188 -7.508 -10.098 1.00 78.50 82 LYS A O 1
ATOM 660 N N . ASN A 1 83 ? 33.421 -6.460 -12.083 1.00 71.06 83 ASN A N 1
ATOM 661 C CA . ASN A 1 83 ? 34.508 -5.578 -11.672 1.00 71.06 83 ASN A CA 1
ATOM 662 C C . ASN A 1 83 ? 34.012 -4.390 -10.830 1.00 71.06 83 ASN A C 1
ATOM 664 O O . ASN A 1 83 ? 34.746 -3.937 -9.963 1.00 71.06 83 ASN A O 1
ATOM 668 N N . GLU A 1 84 ? 32.772 -3.921 -11.018 1.00 58.59 84 GLU A N 1
ATOM 669 C CA . GLU A 1 84 ? 32.167 -2.862 -10.182 1.00 58.59 84 GLU A CA 1
ATOM 670 C C . GLU A 1 84 ? 31.788 -3.315 -8.756 1.00 58.59 84 GLU A C 1
ATOM 672 O O . GLU A 1 84 ? 31.543 -2.480 -7.890 1.00 58.59 84 GLU A O 1
ATOM 677 N N . ASN A 1 85 ? 31.734 -4.627 -8.496 1.00 53.12 85 ASN A N 1
ATOM 678 C CA . ASN A 1 85 ? 31.395 -5.206 -7.187 1.00 53.12 85 ASN A CA 1
ATOM 679 C C . ASN A 1 85 ? 32.624 -5.735 -6.410 1.00 53.12 85 ASN A C 1
ATOM 681 O O . ASN A 1 85 ? 32.461 -6.545 -5.490 1.00 53.12 85 ASN A O 1
ATOM 685 N N . GLN A 1 86 ? 33.836 -5.314 -6.788 1.00 47.47 86 GLN A N 1
ATOM 686 C CA . GLN A 1 86 ? 35.086 -5.547 -6.046 1.00 47.47 86 GLN A CA 1
ATOM 687 C C . GLN A 1 86 ? 35.544 -4.278 -5.330 1.00 47.47 86 GLN A C 1
ATOM 689 O O . GLN A 1 86 ? 36.086 -4.427 -4.212 1.00 47.47 86 GLN A O 1
#